Protein AF-I3T439-F1 (afdb_monomer_lite)

Sequence (120 aa):
MKSLESKGIVMKPRYSFRRKEIRPGEFQTVDLDFPNTTESYKLYSQRVIASDIKECVCRAPDTPYDEKAYSNIPMTPYELPDGQTIEIGADRFKIPDILFNPSLVQVCILSSCSSDLKYL

Organism: Lotus japonicus (NCBI:txid34305)

pLDDT: mean 82.56, std 17.48, range [28.78, 95.06]

Foldseek 3Di:
DVVCVVVVHDQDQLVQWDWDDPDVVDTATGGDDDPPDDPVVVVVSSVVQVVVVLVPQADADPDQDDCVVQVPPAWDWDAGSRRDIDTHGSVSHLVVSCVVVVVVVCVVVVVVVVVPPVPD

Secondary structure (DSSP, 8-state):
-HHHHTTT-----GGGEEEEEEETTEEEEEE---TT--HHHHHHHHHHHHHHHHHHH----SSS--HHHHTTPPPEEEE-TTS-EEEE-THHHHHHHTTT-TTHHHHHHHTTTTTSSTT-

Radius of gyration: 17.04 Å; chains: 1; bounding box: 51×33×44 Å

InterPro domains:
  IPR004000 Actin family [PF00022] (2-106)
  IPR043129 ATPase, nucleotide binding domain [SSF53067] (41-109)

Structure (mmCIF, N/CA/C/O backbone):
data_AF-I3T439-F1
#
_entry.id   AF-I3T439-F1
#
loop_
_atom_site.group_PDB
_atom_site.id
_atom_site.type_symbol
_atom_site.label_atom_id
_atom_site.label_alt_id
_atom_site.label_comp_id
_atom_site.label_asym_id
_atom_site.label_entity_id
_atom_site.label_seq_id
_atom_site.pdbx_PDB_ins_code
_atom_site.Cartn_x
_atom_site.Cartn_y
_atom_site.Cartn_z
_atom_site.occupancy
_atom_site.B_iso_or_equiv
_atom_site.auth_seq_id
_atom_site.auth_comp_id
_atom_site.auth_asym_id
_atom_site.auth_atom_id
_atom_site.pdbx_PDB_model_num
ATOM 1 N N . MET A 1 1 ? 5.132 3.699 2.982 1.00 50.06 1 MET A N 1
ATOM 2 C CA . MET A 1 1 ? 3.934 4.169 3.713 1.00 50.06 1 MET A CA 1
ATOM 3 C C . MET A 1 1 ? 3.735 5.676 3.553 1.00 50.06 1 MET A C 1
ATOM 5 O O . MET A 1 1 ? 2.695 6.048 3.034 1.00 50.06 1 MET A O 1
ATOM 9 N N . LYS A 1 2 ? 4.754 6.520 3.797 1.00 52.62 2 LYS A N 1
ATOM 10 C CA . LYS A 1 2 ? 4.672 7.974 3.530 1.00 52.62 2 LYS A CA 1
ATOM 11 C C . LYS A 1 2 ? 4.344 8.381 2.074 1.00 52.62 2 LYS A C 1
ATOM 13 O O . LYS A 1 2 ? 3.794 9.450 1.879 1.00 52.62 2 LYS A O 1
ATOM 18 N N . SER A 1 3 ? 4.612 7.535 1.065 1.00 60.19 3 SER A N 1
ATOM 19 C CA . SER A 1 3 ? 4.179 7.770 -0.340 1.00 60.19 3 SER A CA 1
ATOM 20 C C . SER A 1 3 ? 2.645 7.793 -0.506 1.00 60.19 3 SER A C 1
ATOM 22 O O . SER A 1 3 ? 2.110 8.512 -1.347 1.00 60.19 3 SER A O 1
ATOM 24 N N . LEU A 1 4 ? 1.911 7.034 0.319 1.00 65.56 4 LEU A N 1
ATOM 25 C CA . LEU A 1 4 ? 0.444 7.089 0.342 1.00 65.56 4 LEU A CA 1
ATOM 26 C C . LEU A 1 4 ? -0.039 8.309 1.135 1.00 65.56 4 LEU A C 1
ATOM 28 O O . LEU A 1 4 ? -0.925 9.026 0.680 1.00 65.56 4 LEU A O 1
ATOM 32 N N . GLU A 1 5 ? 0.610 8.611 2.261 1.00 65.88 5 GLU A N 1
ATOM 33 C CA . GLU A 1 5 ? 0.305 9.801 3.068 1.00 65.88 5 GLU A CA 1
ATOM 34 C C . GLU A 1 5 ? 0.553 11.104 2.290 1.00 65.88 5 GLU A C 1
ATOM 36 O O . GLU A 1 5 ? -0.252 12.027 2.369 1.00 65.88 5 GLU A O 1
ATOM 41 N N . SER A 1 6 ? 1.596 11.169 1.452 1.00 65.88 6 SER A N 1
ATOM 42 C CA . SER A 1 6 ? 1.856 12.315 0.567 1.00 65.88 6 SER A CA 1
ATOM 43 C 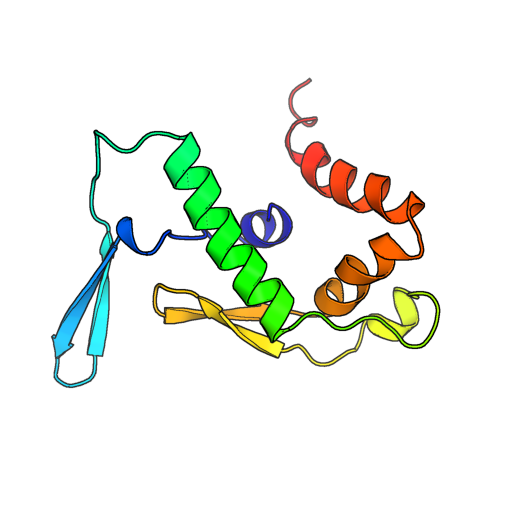C . SER A 1 6 ? 0.784 12.506 -0.508 1.00 65.88 6 SER A C 1
ATOM 45 O O . SER A 1 6 ? 0.660 13.594 -1.061 1.00 65.88 6 SER A O 1
ATOM 47 N N . LYS A 1 7 ? -0.004 11.463 -0.798 1.00 69.62 7 LYS A N 1
ATOM 48 C CA . LYS A 1 7 ? -1.192 11.523 -1.664 1.00 69.62 7 LYS A CA 1
ATOM 49 C C . LYS A 1 7 ? -2.474 11.836 -0.875 1.00 69.62 7 LYS A C 1
ATOM 51 O O . LYS A 1 7 ? -3.562 11.751 -1.433 1.00 69.62 7 LYS A O 1
ATOM 56 N N . GLY A 1 8 ? -2.361 12.168 0.415 1.00 76.31 8 GLY A N 1
ATOM 57 C CA . GLY A 1 8 ? -3.491 12.433 1.308 1.00 76.31 8 GLY A CA 1
ATOM 58 C C . GLY A 1 8 ? -4.262 11.179 1.729 1.00 76.31 8 GLY A C 1
ATOM 59 O O . GLY A 1 8 ? -5.357 11.294 2.273 1.00 76.31 8 GLY A O 1
ATOM 60 N N . ILE A 1 9 ? -3.719 9.982 1.480 1.00 82.31 9 ILE A N 1
ATOM 61 C CA . ILE A 1 9 ? -4.367 8.716 1.824 1.00 82.31 9 ILE A CA 1
ATOM 62 C C . ILE A 1 9 ? -3.975 8.340 3.253 1.00 82.31 9 ILE A C 1
ATOM 64 O O . ILE A 1 9 ? -2.807 8.071 3.542 1.00 82.31 9 ILE A O 1
ATOM 68 N N . VAL A 1 10 ? -4.964 8.283 4.143 1.00 82.94 10 VAL A N 1
ATOM 69 C CA . VAL A 1 10 ? -4.776 7.858 5.533 1.00 82.94 10 VAL A CA 1
ATOM 70 C C . VAL A 1 10 ? -5.059 6.365 5.637 1.00 82.94 10 VAL A C 1
ATOM 72 O O . VAL A 1 10 ? -6.189 5.927 5.448 1.00 82.94 10 VAL A O 1
ATOM 75 N N . MET A 1 11 ? -4.044 5.567 5.972 1.00 83.75 11 MET A N 1
ATOM 76 C CA . MET A 1 11 ? -4.254 4.142 6.233 1.00 83.75 11 MET A CA 1
ATOM 77 C C . MET A 1 11 ? -4.979 3.958 7.565 1.00 83.75 11 MET A C 1
ATOM 79 O O . MET A 1 11 ? -4.371 4.110 8.626 1.00 83.75 11 MET A O 1
ATOM 83 N N . LYS A 1 12 ? -6.265 3.607 7.500 1.00 89.75 12 LYS A N 1
ATOM 84 C CA . LYS A 1 12 ? -7.095 3.306 8.667 1.00 89.75 12 LYS A CA 1
ATOM 85 C C . LYS A 1 12 ? -6.951 1.829 9.064 1.00 89.75 12 LYS A C 1
ATOM 87 O O . LYS A 1 12 ? -7.339 0.951 8.288 1.00 89.75 12 LYS A O 1
ATOM 92 N N . PRO A 1 13 ? -6.383 1.508 10.243 1.00 92.56 13 PRO A N 1
ATOM 93 C CA . PRO A 1 13 ? -6.376 0.143 10.761 1.00 92.56 13 PRO A CA 1
ATOM 94 C C . PRO A 1 13 ? -7.792 -0.419 10.896 1.00 92.56 13 PRO A C 1
ATOM 96 O O . PRO A 1 13 ? -8.700 0.299 11.289 1.00 92.56 13 PRO A O 1
ATOM 99 N N . ARG A 1 14 ? -7.985 -1.723 10.661 1.00 92.00 14 ARG A N 1
ATOM 100 C CA . ARG A 1 14 ? -9.316 -2.364 10.744 1.00 92.00 14 ARG A CA 1
ATOM 101 C C . ARG A 1 14 ? -10.035 -2.140 12.072 1.00 92.00 14 ARG A C 1
ATOM 103 O O . ARG A 1 14 ? -11.256 -2.099 12.093 1.00 92.00 14 ARG A O 1
ATOM 110 N N . TYR A 1 15 ? -9.289 -2.024 13.169 1.00 92.44 15 TYR A N 1
ATOM 111 C CA . TYR A 1 15 ? -9.897 -1.758 14.464 1.00 92.44 15 TYR A CA 1
ATOM 112 C C . TYR A 1 15 ? -10.421 -0.321 14.560 1.00 92.44 15 TYR A C 1
ATOM 114 O O . TYR A 1 15 ? -11.392 -0.121 15.264 1.00 92.44 15 TYR A O 1
ATOM 122 N N . SER A 1 16 ? -9.846 0.662 13.850 1.00 92.94 16 SER A N 1
ATOM 123 C CA . SER A 1 16 ? -10.129 2.095 14.037 1.00 92.94 16 SER A CA 1
ATOM 124 C C . SER A 1 16 ? -11.467 2.564 13.454 1.00 92.94 16 SER A C 1
ATOM 126 O O . SER A 1 16 ? -11.790 3.746 13.538 1.00 92.94 16 SER A O 1
ATOM 128 N N . PHE A 1 17 ? -12.232 1.678 12.821 1.00 93.56 17 PHE A N 1
ATOM 129 C CA . PHE A 1 17 ? -13.516 2.004 12.214 1.00 93.56 17 PHE A CA 1
ATOM 130 C C . PHE A 1 17 ? -14.428 0.779 12.159 1.00 93.56 17 PHE A C 1
ATOM 132 O O . PHE A 1 17 ? -14.001 -0.364 12.313 1.00 93.56 17 PHE A O 1
ATOM 139 N N . ARG A 1 18 ? -15.707 1.017 11.878 1.00 92.88 18 ARG A N 1
ATOM 140 C CA . ARG A 1 18 ? -16.665 -0.027 11.501 1.00 92.88 18 ARG A CA 1
ATOM 141 C C . ARG A 1 18 ? -17.422 0.375 10.248 1.00 92.88 18 ARG A C 1
ATOM 143 O O . ARG A 1 18 ? -17.750 1.546 10.070 1.00 92.88 18 ARG A O 1
ATOM 150 N N . ARG A 1 19 ? -17.764 -0.604 9.413 1.00 90.44 19 ARG A N 1
ATOM 151 C CA . ARG A 1 19 ? -18.708 -0.401 8.311 1.00 90.44 19 ARG A CA 1
ATOM 152 C C . ARG A 1 19 ? -20.122 -0.585 8.844 1.00 90.44 19 ARG A C 1
ATOM 154 O O . ARG A 1 19 ? -20.464 -1.654 9.342 1.00 90.44 19 ARG A O 1
ATOM 161 N N . LYS A 1 20 ? -20.926 0.472 8.777 1.00 91.81 20 LYS A N 1
ATOM 162 C CA . LYS A 1 20 ? -22.342 0.458 9.143 1.00 91.81 20 LYS A CA 1
ATOM 163 C C . LYS A 1 20 ? -23.172 0.560 7.872 1.00 91.81 20 LYS A C 1
ATOM 165 O O . LYS A 1 20 ? -22.996 1.499 7.099 1.00 91.81 20 LYS A O 1
ATOM 170 N N . GLU A 1 21 ? -24.067 -0.394 7.666 1.00 92.88 21 GLU A N 1
ATOM 171 C CA . GLU A 1 21 ? -25.049 -0.321 6.588 1.00 92.88 21 GLU A CA 1
ATOM 172 C C . GLU A 1 21 ? -26.058 0.793 6.900 1.00 92.88 21 GLU A C 1
ATOM 174 O O . GLU A 1 21 ? -26.660 0.817 7.977 1.00 92.88 21 GLU A O 1
ATOM 179 N N . ILE A 1 22 ? -26.187 1.757 5.988 1.00 93.00 22 ILE A N 1
ATOM 180 C CA . ILE A 1 22 ? -27.177 2.841 6.087 1.00 93.00 22 ILE A CA 1
ATOM 181 C C . ILE A 1 22 ? -28.416 2.477 5.272 1.00 93.00 22 ILE A C 1
ATOM 183 O O . ILE A 1 22 ? -29.541 2.750 5.690 1.00 93.00 22 ILE A O 1
ATOM 187 N N . ARG A 1 23 ? -28.204 1.852 4.111 1.00 93.06 23 ARG A N 1
ATOM 188 C CA . ARG A 1 23 ? -29.241 1.356 3.203 1.00 93.06 23 ARG A CA 1
ATOM 189 C C . ARG A 1 23 ? -28.815 -0.005 2.660 1.00 93.06 23 ARG A C 1
ATOM 191 O O . ARG A 1 23 ? -27.613 -0.255 2.651 1.00 93.06 23 ARG A O 1
ATOM 198 N N . PRO A 1 24 ? -29.747 -0.836 2.164 1.00 92.38 24 PRO A N 1
ATOM 199 C CA . PRO A 1 24 ? -29.409 -2.108 1.532 1.00 92.38 24 PRO A CA 1
ATOM 200 C C . PRO A 1 24 ? -28.289 -1.948 0.493 1.00 92.38 24 PRO A C 1
ATOM 202 O O . PRO A 1 24 ? -28.489 -1.311 -0.541 1.00 92.38 24 PRO A O 1
ATOM 205 N N . GLY A 1 25 ? -27.102 -2.482 0.793 1.00 85.94 25 GLY A N 1
ATOM 206 C CA . GLY A 1 25 ? -25.915 -2.405 -0.072 1.00 85.94 25 GLY A CA 1
ATOM 207 C C . GLY A 1 25 ? -25.083 -1.111 0.006 1.00 85.94 25 GLY A C 1
ATOM 208 O O . GLY A 1 25 ? -24.024 -1.045 -0.617 1.00 85.94 25 GLY A O 1
ATOM 209 N N . GLU A 1 26 ? -25.495 -0.105 0.785 1.00 88.62 26 GLU A N 1
ATOM 210 C CA . GLU A 1 26 ? -24.756 1.147 1.007 1.00 88.62 26 GLU A CA 1
ATOM 211 C C . GLU A 1 26 ? -24.146 1.164 2.420 1.00 88.62 26 GLU A C 1
ATOM 213 O O . GLU A 1 26 ? -24.844 1.289 3.434 1.00 88.62 26 GLU A O 1
ATOM 218 N N . PHE A 1 27 ? -22.818 1.053 2.486 1.00 88.00 27 PHE A N 1
ATOM 219 C CA . PHE A 1 27 ? -22.059 1.007 3.736 1.00 88.00 27 PHE A CA 1
ATOM 220 C C . PHE A 1 27 ? -21.285 2.302 3.956 1.00 88.00 27 PHE A C 1
ATOM 222 O O . PHE A 1 27 ? -20.546 2.741 3.079 1.00 88.00 27 PHE A O 1
ATOM 229 N N . GLN A 1 28 ? -21.375 2.852 5.163 1.00 91.19 28 GLN A N 1
ATOM 230 C CA . GLN A 1 28 ? -20.559 3.978 5.598 1.00 91.19 28 GLN A CA 1
ATOM 231 C C . GLN A 1 28 ? -19.519 3.533 6.621 1.00 91.19 28 GLN A C 1
ATOM 233 O O . GLN A 1 28 ? -19.818 2.797 7.566 1.00 91.19 28 GLN A O 1
ATOM 238 N N . THR A 1 29 ? -18.300 4.028 6.447 1.00 91.62 29 THR A N 1
ATOM 239 C CA . THR A 1 29 ? -17.220 3.889 7.420 1.00 91.62 29 THR A CA 1
ATOM 240 C C . THR A 1 29 ? -17.426 4.888 8.554 1.00 91.62 29 THR A C 1
ATOM 242 O O . THR A 1 29 ? -17.445 6.096 8.335 1.00 91.62 29 THR A O 1
ATOM 245 N N . VAL A 1 30 ? -17.602 4.373 9.769 1.00 93.38 30 VAL A N 1
ATOM 246 C CA . VAL A 1 30 ? -17.741 5.157 10.999 1.00 93.38 30 VAL A CA 1
ATOM 247 C C . VAL A 1 30 ? -16.474 4.972 11.816 1.00 93.38 30 VAL A C 1
ATOM 249 O O . VAL A 1 30 ? -16.181 3.850 12.237 1.00 93.38 30 VAL A O 1
ATOM 252 N N . ASP A 1 31 ? -15.739 6.060 12.032 1.00 92.44 31 ASP A N 1
ATOM 253 C CA . ASP A 1 31 ? -14.532 6.051 12.856 1.00 92.44 31 ASP A CA 1
ATOM 254 C C . ASP A 1 31 ? -14.881 5.750 14.321 1.00 92.44 31 ASP A C 1
ATOM 256 O O . ASP A 1 31 ? -15.929 6.146 14.839 1.00 92.44 31 ASP A O 1
ATOM 260 N N . LEU A 1 32 ? -14.006 4.991 14.971 1.00 91.69 32 LEU A N 1
ATOM 261 C CA . LEU A 1 32 ? -14.157 4.530 16.343 1.00 91.69 32 LEU A CA 1
ATOM 262 C C . LEU A 1 32 ? -12.950 4.993 17.162 1.00 91.69 32 LEU A C 1
ATOM 264 O O . LEU A 1 32 ? -11.812 4.927 16.694 1.00 91.69 32 LEU A O 1
ATOM 268 N N . ASP A 1 33 ? -13.207 5.441 18.388 1.00 88.75 33 ASP A N 1
ATOM 269 C CA . ASP A 1 33 ? -12.154 5.833 19.321 1.00 88.75 33 ASP A CA 1
ATOM 270 C C . ASP A 1 33 ? -11.682 4.635 20.158 1.00 88.75 33 ASP A C 1
ATOM 272 O O . ASP A 1 33 ? -12.486 3.808 20.599 1.00 88.75 33 ASP A O 1
ATOM 276 N N . PHE A 1 34 ? -10.371 4.552 20.386 1.00 84.75 34 PHE A N 1
ATOM 277 C CA . PHE A 1 34 ? -9.735 3.491 21.168 1.00 84.75 34 PHE A CA 1
ATOM 278 C C . PHE A 1 34 ? -8.626 4.057 22.053 1.00 84.75 34 PHE A C 1
ATOM 280 O O . PHE A 1 34 ? -7.440 3.861 21.759 1.00 84.75 34 PHE A O 1
ATOM 287 N N . PRO A 1 35 ? -8.989 4.698 23.174 1.00 85.81 35 PRO A N 1
ATOM 288 C CA . PRO A 1 35 ? -8.037 5.412 24.025 1.00 85.81 35 PRO A CA 1
ATOM 289 C C . PRO A 1 35 ? -6.961 4.506 24.645 1.00 85.81 35 PRO A C 1
ATOM 291 O O . PRO A 1 35 ? -5.889 4.980 25.001 1.00 85.81 35 PRO A O 1
ATOM 294 N N . ASN A 1 36 ? -7.212 3.195 24.738 1.00 90.31 36 ASN A N 1
ATOM 295 C CA . ASN A 1 36 ? -6.288 2.220 25.329 1.00 90.31 36 ASN A CA 1
ATOM 296 C C . ASN A 1 36 ? -5.417 1.483 24.295 1.00 90.31 36 ASN A C 1
ATOM 298 O O . ASN A 1 36 ? -4.777 0.485 24.627 1.00 90.31 36 ASN A O 1
ATOM 302 N N . THR A 1 37 ? -5.405 1.927 23.035 1.00 91.62 37 THR A N 1
ATOM 303 C CA . THR A 1 37 ? -4.551 1.317 22.010 1.00 91.62 37 THR A CA 1
ATOM 304 C C . THR A 1 37 ? -3.132 1.851 22.113 1.00 91.62 37 THR A C 1
ATOM 306 O O . THR A 1 37 ? -2.903 3.055 22.039 1.00 91.62 37 THR A O 1
ATOM 309 N N . THR A 1 38 ? -2.157 0.954 22.233 1.00 94.69 38 THR A N 1
ATOM 310 C CA . THR A 1 38 ? -0.744 1.333 22.223 1.00 94.69 38 THR A CA 1
ATOM 311 C C . THR A 1 38 ? -0.274 1.699 20.813 1.00 94.69 38 THR A C 1
ATOM 313 O O . THR A 1 38 ? -0.720 1.126 19.814 1.00 94.69 38 THR A O 1
ATOM 316 N N . GLU A 1 39 ? 0.706 2.602 20.717 1.00 90.75 39 GLU A N 1
ATOM 317 C CA . GLU A 1 39 ? 1.291 2.992 19.425 1.00 90.75 39 GLU A CA 1
ATOM 318 C C . GLU A 1 39 ? 1.942 1.798 18.702 1.00 90.75 39 GLU A C 1
ATOM 320 O O . GLU A 1 39 ? 1.862 1.676 17.482 1.00 90.75 39 GLU A O 1
ATOM 325 N N . SER A 1 40 ? 2.520 0.850 19.448 1.00 93.94 40 SER A N 1
ATOM 326 C CA . SER A 1 40 ? 3.102 -0.369 18.874 1.00 93.94 40 SER A CA 1
ATOM 327 C C . SER A 1 40 ? 2.071 -1.221 18.128 1.00 93.94 40 SER A C 1
ATOM 329 O O . SER A 1 40 ? 2.362 -1.725 17.042 1.00 93.94 40 SER A O 1
ATOM 331 N N . TYR A 1 41 ? 0.855 -1.349 18.665 1.00 94.62 41 TYR A N 1
ATOM 332 C CA . TYR A 1 41 ? -0.223 -2.097 18.022 1.00 94.62 41 TYR A CA 1
ATOM 333 C C . TYR A 1 41 ? -0.782 -1.368 16.794 1.00 94.62 41 TYR A C 1
ATOM 335 O O . TYR A 1 41 ? -1.079 -1.996 15.771 1.00 94.62 41 TYR A O 1
ATOM 343 N N . LYS A 1 42 ? -0.858 -0.034 16.858 1.00 90.75 42 LYS A N 1
ATOM 344 C CA . LYS A 1 42 ? -1.224 0.810 15.715 1.00 90.75 42 LYS A CA 1
ATOM 345 C C . LYS A 1 42 ? -0.243 0.641 14.556 1.00 90.75 42 LYS A C 1
ATOM 347 O O . LYS A 1 42 ? -0.666 0.321 13.444 1.00 90.75 42 LYS A O 1
ATOM 352 N N . LEU A 1 43 ? 1.058 0.758 14.827 1.00 90.88 43 LEU A N 1
ATOM 353 C CA . LEU A 1 43 ? 2.114 0.561 13.831 1.00 90.88 43 LEU A CA 1
ATOM 354 C C . LEU A 1 43 ? 2.106 -0.860 13.258 1.00 90.88 43 LEU A C 1
ATOM 356 O O . LEU A 1 43 ? 2.252 -1.037 12.049 1.00 90.88 43 LEU A O 1
ATOM 360 N N . TYR A 1 44 ? 1.913 -1.877 14.103 1.00 94.19 44 TYR A N 1
ATOM 361 C CA . TYR A 1 44 ? 1.755 -3.259 13.649 1.00 94.19 44 TYR A CA 1
ATOM 362 C C . TYR A 1 44 ? 0.587 -3.390 12.665 1.00 94.19 44 TYR A C 1
ATOM 364 O O . TYR A 1 44 ? 0.763 -3.903 11.562 1.00 94.19 44 TYR A O 1
ATOM 372 N N . SER A 1 45 ? -0.581 -2.851 13.014 1.00 93.81 45 SER A N 1
ATOM 373 C CA . SER A 1 45 ? -1.778 -2.944 12.175 1.00 93.81 45 SER A CA 1
ATOM 374 C C . SER A 1 45 ? -1.618 -2.214 10.839 1.00 93.81 45 SER A C 1
ATOM 376 O O . SER A 1 45 ? -2.049 -2.720 9.806 1.00 93.81 45 SER A O 1
ATOM 378 N N . GLN A 1 46 ? -0.944 -1.061 10.821 1.00 91.12 46 GLN A N 1
ATOM 379 C CA . GLN A 1 46 ? -0.600 -0.369 9.573 1.00 91.12 46 GLN A CA 1
ATOM 380 C C . GLN A 1 46 ? 0.363 -1.193 8.705 1.00 91.12 46 GLN A C 1
ATOM 382 O O . GLN A 1 46 ? 0.186 -1.281 7.490 1.00 91.12 46 GLN A O 1
ATOM 387 N N . ARG A 1 47 ? 1.361 -1.850 9.314 1.00 91.88 47 ARG A N 1
ATOM 388 C CA . ARG A 1 47 ? 2.296 -2.737 8.599 1.00 91.88 47 ARG A CA 1
ATOM 389 C C . ARG A 1 47 ? 1.612 -3.957 8.001 1.00 91.88 47 ARG A C 1
ATOM 391 O O . ARG A 1 47 ? 2.018 -4.371 6.918 1.00 91.88 47 ARG A O 1
ATOM 398 N N . VAL A 1 48 ? 0.591 -4.505 8.660 1.00 95.06 48 VAL A N 1
ATOM 399 C CA . VAL A 1 48 ? -0.223 -5.590 8.093 1.00 95.06 48 VAL A CA 1
ATOM 400 C C . VAL A 1 48 ? -0.865 -5.130 6.784 1.00 95.06 48 VAL A C 1
ATOM 402 O O . VAL A 1 48 ? -0.704 -5.803 5.773 1.00 95.06 48 VAL A O 1
ATOM 405 N N . ILE A 1 49 ? -1.479 -3.942 6.758 1.00 92.88 49 ILE A N 1
ATOM 406 C CA . ILE A 1 49 ? -2.096 -3.401 5.534 1.00 92.88 49 ILE A CA 1
ATOM 407 C C . ILE A 1 49 ? -1.043 -3.152 4.447 1.00 92.88 49 ILE A C 1
ATOM 409 O O . ILE A 1 49 ? -1.239 -3.517 3.295 1.00 92.88 49 ILE A O 1
ATOM 413 N N . ALA A 1 50 ? 0.101 -2.554 4.787 1.00 91.25 50 ALA A N 1
ATOM 414 C CA . ALA A 1 50 ? 1.154 -2.340 3.794 1.00 91.25 50 ALA A CA 1
ATOM 415 C C . ALA A 1 50 ? 1.771 -3.648 3.270 1.00 91.25 50 ALA A C 1
ATOM 417 O O . ALA A 1 50 ? 2.219 -3.684 2.124 1.00 91.25 50 ALA A O 1
ATOM 418 N N . SER A 1 51 ? 1.809 -4.705 4.088 1.00 92.81 51 SER A N 1
ATOM 419 C CA . SER A 1 51 ? 2.286 -6.028 3.665 1.00 92.81 51 SER A CA 1
ATOM 420 C C . SER A 1 51 ? 1.316 -6.670 2.680 1.00 92.81 51 SER A C 1
ATOM 422 O O . SER A 1 51 ? 1.768 -7.143 1.642 1.00 92.81 51 SER A O 1
ATOM 424 N N . ASP A 1 52 ? 0.016 -6.574 2.963 1.00 94.81 52 ASP A N 1
ATOM 425 C CA . ASP A 1 52 ? -1.067 -7.025 2.085 1.00 94.81 52 ASP A CA 1
ATOM 426 C C . ASP A 1 52 ? -0.998 -6.319 0.721 1.00 94.81 52 ASP A C 1
ATOM 428 O O . ASP A 1 52 ? -0.876 -6.968 -0.314 1.00 94.81 52 ASP A O 1
ATOM 432 N N . ILE A 1 53 ? -0.880 -4.982 0.710 1.00 92.12 53 ILE A N 1
ATOM 433 C CA . ILE A 1 53 ? -0.650 -4.207 -0.523 1.00 92.12 53 ILE A CA 1
ATOM 434 C C . ILE A 1 53 ? 0.561 -4.741 -1.289 1.00 92.12 53 ILE A C 1
ATOM 436 O O . ILE A 1 53 ? 0.472 -5.030 -2.482 1.00 92.12 53 ILE A O 1
ATOM 440 N N . LYS A 1 54 ? 1.707 -4.867 -0.610 1.00 90.56 54 LYS A N 1
ATOM 441 C CA . LYS A 1 54 ? 2.957 -5.333 -1.221 1.00 90.56 54 LYS A CA 1
ATOM 442 C C . LYS A 1 54 ? 2.774 -6.720 -1.849 1.00 90.56 54 LYS A C 1
ATOM 444 O O . LYS A 1 54 ? 3.246 -6.939 -2.957 1.00 90.56 54 LYS A O 1
ATOM 449 N N . GLU A 1 55 ? 2.089 -7.639 -1.182 1.00 94.12 55 GLU A N 1
ATOM 450 C CA . GLU A 1 55 ? 1.852 -8.998 -1.684 1.00 94.12 55 GLU A CA 1
ATOM 451 C C . GLU A 1 55 ? 0.868 -9.024 -2.862 1.00 94.12 55 GLU A C 1
ATOM 453 O O . GLU A 1 55 ? 1.111 -9.709 -3.861 1.00 94.12 55 GLU A O 1
ATOM 458 N N . CYS A 1 56 ? -0.184 -8.208 -2.815 1.00 94.12 56 CYS A N 1
ATOM 459 C CA . CYS A 1 56 ? -1.158 -8.115 -3.894 1.00 94.12 56 CYS A CA 1
ATOM 460 C C . CYS A 1 56 ? -0.565 -7.506 -5.172 1.00 94.12 56 CYS A C 1
ATOM 462 O O . CYS A 1 56 ? -0.713 -8.095 -6.249 1.00 94.12 56 CYS A O 1
ATOM 464 N N . VAL A 1 57 ? 0.114 -6.355 -5.073 1.00 93.25 57 VAL A N 1
ATOM 465 C CA . VAL A 1 57 ? 0.449 -5.540 -6.256 1.00 93.25 57 VAL A CA 1
ATOM 466 C C . VAL A 1 57 ? 1.926 -5.507 -6.638 1.00 93.25 57 VAL A C 1
ATOM 468 O O . VAL A 1 57 ? 2.223 -5.257 -7.806 1.00 93.25 57 VAL A O 1
ATOM 471 N N . CYS A 1 58 ? 2.867 -5.728 -5.713 1.00 93.38 58 CYS A N 1
ATOM 472 C CA . CYS A 1 58 ? 4.285 -5.573 -6.047 1.00 93.38 58 CYS A CA 1
ATOM 473 C C . CYS A 1 58 ? 4.810 -6.759 -6.853 1.00 93.38 58 CYS A C 1
ATOM 475 O O . CYS A 1 58 ? 4.491 -7.917 -6.575 1.00 93.38 58 CYS A O 1
ATOM 477 N N . ARG A 1 59 ? 5.656 -6.472 -7.843 1.00 93.44 59 ARG A N 1
ATOM 478 C CA . ARG A 1 59 ? 6.318 -7.475 -8.684 1.00 93.44 59 ARG A CA 1
ATOM 479 C C . ARG A 1 59 ? 7.759 -7.046 -8.922 1.00 93.44 59 ARG A C 1
ATOM 481 O O . ARG A 1 59 ? 8.006 -5.875 -9.190 1.00 93.44 59 ARG A O 1
ATOM 488 N N . ALA A 1 60 ? 8.698 -7.980 -8.793 1.00 92.94 60 ALA A N 1
ATOM 489 C CA . ALA A 1 60 ? 10.086 -7.710 -9.146 1.00 92.94 60 ALA A CA 1
ATOM 490 C C . ALA A 1 60 ? 10.180 -7.471 -10.664 1.00 92.94 60 ALA A C 1
ATOM 492 O O . ALA A 1 60 ? 9.524 -8.196 -11.415 1.00 92.94 60 ALA A O 1
ATOM 493 N N . PRO A 1 61 ? 10.928 -6.454 -11.114 1.00 90.94 61 PRO A N 1
ATOM 494 C CA . PRO A 1 61 ? 11.151 -6.244 -12.535 1.00 90.94 61 PRO A CA 1
ATOM 495 C C . PRO A 1 61 ? 12.108 -7.316 -13.090 1.00 90.94 61 PRO A C 1
ATOM 497 O O . PRO A 1 61 ? 13.043 -7.731 -12.410 1.00 90.94 61 PRO A O 1
ATOM 500 N N . ASP A 1 62 ? 11.891 -7.751 -14.335 1.00 89.75 62 ASP A N 1
ATOM 501 C CA . ASP A 1 62 ? 12.739 -8.767 -14.996 1.00 89.75 62 ASP A CA 1
ATOM 502 C C . ASP A 1 62 ? 14.121 -8.218 -15.406 1.00 89.75 62 ASP A C 1
ATOM 504 O O . ASP A 1 62 ? 15.066 -8.964 -15.663 1.00 89.75 62 ASP A O 1
ATOM 508 N N . THR A 1 63 ? 14.239 -6.893 -15.470 1.00 89.88 63 THR A N 1
ATOM 509 C CA . THR A 1 63 ? 15.469 -6.143 -15.743 1.00 89.88 63 THR A CA 1
ATOM 510 C C . THR A 1 63 ? 15.682 -5.110 -14.637 1.00 89.88 63 THR A C 1
ATOM 512 O O . THR A 1 63 ? 14.703 -4.744 -13.985 1.00 89.88 63 THR A O 1
ATOM 515 N N . PRO A 1 64 ? 16.905 -4.574 -14.446 1.00 88.75 64 PRO A N 1
ATOM 516 C CA . PRO A 1 64 ? 17.129 -3.487 -13.493 1.00 88.75 64 PRO A CA 1
ATOM 517 C C . PRO A 1 64 ? 16.097 -2.368 -13.667 1.00 88.75 64 PRO A C 1
ATOM 519 O O . PRO A 1 64 ? 15.804 -1.975 -14.802 1.00 88.75 64 PRO A O 1
ATOM 522 N N . TYR A 1 65 ? 15.522 -1.891 -12.560 1.00 89.56 65 TYR A N 1
ATOM 523 C CA . TYR A 1 65 ? 14.462 -0.888 -12.613 1.00 89.56 65 TYR A CA 1
ATOM 524 C C . TYR A 1 65 ? 14.933 0.394 -13.318 1.00 89.56 65 TYR A C 1
ATOM 526 O O . TYR A 1 65 ? 15.912 1.022 -12.910 1.00 89.56 65 TYR A O 1
ATOM 534 N N . ASP A 1 66 ? 14.189 0.811 -14.345 1.00 89.88 66 ASP A N 1
ATOM 535 C CA . ASP A 1 66 ? 14.367 2.092 -15.033 1.00 89.88 66 ASP A CA 1
ATOM 536 C C . ASP A 1 66 ? 13.095 2.936 -14.914 1.00 89.88 66 ASP A C 1
ATOM 538 O O . ASP A 1 66 ? 12.023 2.582 -15.404 1.00 89.88 66 ASP A O 1
ATOM 542 N N . GLU A 1 67 ? 13.216 4.098 -14.282 1.00 87.38 67 GLU A N 1
ATOM 543 C CA . GLU A 1 67 ? 12.089 4.991 -14.028 1.00 87.38 67 GLU A CA 1
ATOM 544 C C . GLU A 1 67 ? 11.416 5.470 -15.323 1.00 87.38 67 GLU A C 1
ATOM 546 O O . GLU A 1 67 ? 10.197 5.643 -15.352 1.00 87.38 67 GLU A O 1
ATOM 551 N N . LYS A 1 68 ? 12.174 5.619 -16.419 1.00 89.44 68 LYS A N 1
ATOM 552 C CA . LYS A 1 68 ? 11.609 6.018 -17.716 1.0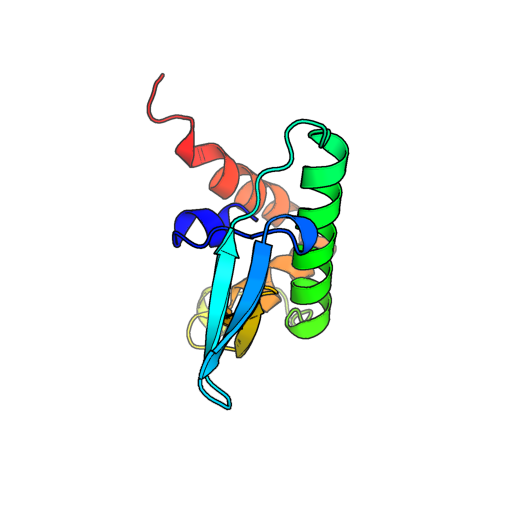0 89.44 68 LYS A CA 1
ATOM 553 C C . LYS A 1 68 ? 10.791 4.893 -18.336 1.00 89.44 68 LYS A C 1
ATOM 555 O O . LYS A 1 68 ? 9.647 5.141 -18.721 1.00 89.44 68 LYS A O 1
ATOM 560 N N . ALA A 1 69 ? 11.331 3.675 -18.387 1.00 89.12 69 ALA A N 1
ATOM 561 C CA . ALA A 1 69 ? 10.619 2.502 -18.892 1.00 89.12 69 ALA A CA 1
ATOM 562 C C . ALA A 1 69 ? 9.304 2.234 -18.139 1.00 89.12 69 ALA A C 1
ATOM 564 O O . ALA A 1 69 ? 8.298 1.892 -18.757 1.00 89.12 69 ALA A O 1
ATOM 565 N N . TYR A 1 70 ? 9.285 2.446 -16.819 1.00 87.94 70 TYR A N 1
ATOM 566 C CA . TYR A 1 70 ? 8.110 2.177 -15.984 1.00 87.94 70 TYR A CA 1
ATOM 567 C C . TYR A 1 70 ? 7.152 3.371 -15.824 1.00 87.94 70 TYR A C 1
ATOM 569 O O . TYR A 1 70 ? 6.063 3.200 -15.276 1.00 87.94 70 TYR A O 1
ATOM 577 N N . SER A 1 71 ? 7.498 4.559 -16.336 1.00 86.69 71 SER A N 1
ATOM 578 C CA . SER A 1 71 ? 6.699 5.789 -16.176 1.00 86.69 71 SER A CA 1
ATOM 579 C C . SER A 1 71 ? 5.258 5.692 -16.700 1.00 86.69 71 SER A C 1
ATOM 581 O O . SER A 1 71 ? 4.363 6.320 -16.138 1.00 86.69 71 SER A O 1
ATOM 583 N N . ASN A 1 72 ? 5.022 4.873 -17.729 1.00 88.00 72 ASN A N 1
ATOM 584 C CA . ASN A 1 72 ? 3.724 4.726 -18.400 1.00 88.00 72 ASN A CA 1
ATOM 585 C C . ASN A 1 72 ? 3.033 3.386 -18.105 1.00 88.00 72 ASN A C 1
ATOM 587 O O . ASN A 1 72 ? 2.115 2.992 -18.827 1.00 88.00 72 ASN A O 1
ATOM 591 N N . ILE A 1 73 ? 3.477 2.650 -17.079 1.00 89.38 73 ILE A N 1
ATOM 592 C CA . ILE A 1 73 ? 2.856 1.367 -16.754 1.00 89.38 73 ILE A CA 1
ATOM 593 C C . ILE A 1 73 ? 1.426 1.589 -16.227 1.00 89.38 73 ILE A C 1
ATOM 595 O O . ILE A 1 73 ? 1.217 2.485 -15.402 1.00 89.38 73 ILE A O 1
ATOM 599 N N . PRO A 1 74 ? 0.432 0.788 -16.659 1.00 91.88 74 PRO A N 1
ATOM 600 C CA . PRO A 1 74 ? -0.938 0.940 -16.1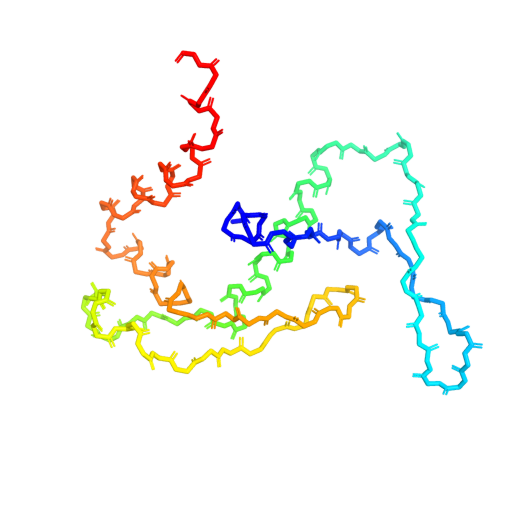82 1.00 91.88 74 PRO A CA 1
ATOM 601 C C . PRO A 1 74 ? -1.004 0.834 -14.662 1.00 91.88 74 PRO A C 1
ATOM 603 O O . PRO A 1 74 ? -0.362 -0.045 -14.081 1.00 91.88 74 PRO A O 1
ATOM 606 N N . MET A 1 75 ? -1.774 1.705 -14.013 1.00 92.44 75 MET A N 1
ATOM 607 C CA . MET A 1 75 ? -2.017 1.616 -12.572 1.00 92.44 75 MET A CA 1
ATOM 608 C C . MET A 1 75 ? -2.837 0.364 -12.238 1.00 92.44 75 MET A C 1
ATOM 610 O O . MET A 1 75 ? -3.530 -0.191 -13.090 1.00 92.44 75 MET A O 1
ATOM 614 N N . THR A 1 76 ? -2.687 -0.125 -11.011 1.00 92.75 76 THR A N 1
ATOM 615 C CA . THR A 1 76 ? -3.444 -1.269 -10.503 1.00 92.75 76 THR A CA 1
ATOM 616 C C . THR A 1 76 ? -4.262 -0.819 -9.298 1.00 92.75 76 THR A C 1
ATOM 618 O O . THR A 1 76 ? -3.661 -0.292 -8.352 1.00 92.75 76 THR A O 1
ATOM 621 N N . PRO A 1 77 ? -5.589 -1.040 -9.308 1.00 94.50 77 PRO A N 1
ATOM 622 C CA . PRO A 1 77 ? -6.437 -0.683 -8.186 1.00 94.50 77 PRO A CA 1
ATOM 623 C C . PRO A 1 77 ? -6.195 -1.628 -7.006 1.00 94.50 77 PRO A C 1
ATOM 625 O O . PRO A 1 77 ? -5.959 -2.825 -7.180 1.00 94.50 77 PRO A O 1
ATOM 628 N N . TYR A 1 78 ? -6.290 -1.087 -5.797 1.00 94.06 78 TYR A N 1
ATOM 629 C CA . TYR A 1 78 ? -6.262 -1.833 -4.544 1.00 94.06 78 TYR A CA 1
ATOM 630 C C . TYR A 1 78 ? -7.313 -1.275 -3.582 1.00 94.06 78 TYR A C 1
ATOM 632 O O . TYR A 1 78 ? -7.391 -0.062 -3.395 1.00 94.06 78 TYR A O 1
ATOM 640 N N . GLU A 1 79 ? -8.097 -2.145 -2.947 1.00 93.62 79 GLU A N 1
ATOM 641 C CA . GLU A 1 79 ? -9.108 -1.748 -1.963 1.00 93.62 79 GLU A CA 1
ATOM 642 C C . GLU A 1 79 ? -8.515 -1.733 -0.546 1.00 93.62 79 GLU A C 1
ATOM 644 O O . GLU A 1 79 ? -8.064 -2.749 -0.016 1.00 93.62 79 GLU A O 1
ATOM 649 N N . LEU A 1 80 ? -8.514 -0.560 0.084 1.00 92.94 80 LEU A N 1
ATOM 650 C CA . LEU A 1 80 ? -8.146 -0.391 1.483 1.00 92.94 80 LEU A CA 1
ATOM 651 C C . LEU A 1 80 ? -9.203 -1.008 2.414 1.00 92.94 80 LEU A C 1
ATOM 653 O O . LEU A 1 80 ? -10.353 -1.202 2.024 1.00 92.94 80 LEU A O 1
ATOM 657 N N . PRO A 1 81 ? -8.858 -1.287 3.685 1.00 92.62 81 PRO A N 1
ATOM 658 C CA . PRO A 1 81 ? -9.784 -1.941 4.609 1.00 92.62 81 PRO A CA 1
ATOM 659 C C . PRO A 1 81 ? -11.107 -1.199 4.843 1.00 92.62 81 PRO A C 1
ATOM 661 O O . PRO A 1 81 ? -12.097 -1.825 5.225 1.00 92.62 81 PRO A O 1
ATOM 664 N N . ASP A 1 82 ? -11.117 0.121 4.665 1.00 90.75 82 ASP A N 1
ATOM 665 C CA . ASP A 1 82 ? -12.286 0.991 4.800 1.00 90.75 82 ASP A CA 1
ATOM 666 C C . ASP A 1 82 ? -13.155 1.057 3.533 1.00 90.75 82 ASP A C 1
ATOM 668 O O . ASP A 1 82 ? -14.187 1.729 3.537 1.00 90.75 82 ASP A O 1
ATOM 672 N N . GLY A 1 83 ? -12.769 0.333 2.478 1.00 89.81 83 GLY A N 1
ATOM 673 C CA . GLY A 1 83 ? -13.439 0.291 1.181 1.00 89.81 83 GLY A CA 1
ATOM 674 C C . GLY A 1 83 ? -12.953 1.353 0.194 1.00 89.81 83 GLY A C 1
ATOM 675 O O . GLY A 1 83 ? -13.432 1.393 -0.939 1.00 89.81 83 GLY A O 1
ATOM 676 N N . GLN A 1 84 ? -12.011 2.223 0.577 1.00 90.12 84 GLN A N 1
ATOM 677 C CA . GLN A 1 84 ? -11.436 3.186 -0.358 1.00 90.12 84 GLN A CA 1
ATOM 678 C C . GLN A 1 84 ? -10.547 2.462 -1.376 1.00 90.12 84 GLN A C 1
ATOM 680 O O . GLN A 1 84 ? -9.607 1.763 -1.008 1.00 90.12 84 GLN A O 1
ATOM 685 N N . THR A 1 85 ? -10.785 2.675 -2.670 1.00 92.50 85 THR A N 1
ATOM 686 C CA . THR A 1 85 ? -9.886 2.172 -3.720 1.00 92.50 85 THR A CA 1
ATOM 687 C C . THR A 1 85 ? -8.760 3.169 -3.988 1.00 92.50 85 THR A C 1
ATOM 689 O O . THR A 1 85 ? -9.003 4.369 -4.129 1.00 92.50 85 THR A O 1
ATOM 692 N N . ILE A 1 86 ? -7.524 2.675 -4.056 1.00 91.38 86 ILE A N 1
ATOM 693 C CA . ILE A 1 86 ? -6.324 3.443 -4.396 1.00 91.38 86 ILE A CA 1
ATOM 694 C C . ILE A 1 86 ? -5.682 2.891 -5.667 1.00 91.38 86 ILE A C 1
ATOM 696 O O . ILE A 1 86 ? -5.693 1.687 -5.901 1.00 91.38 86 ILE A O 1
ATOM 700 N N . GLU A 1 87 ? -5.078 3.771 -6.461 1.00 91.44 87 GLU A N 1
ATOM 701 C CA . GLU A 1 87 ? -4.369 3.402 -7.688 1.00 91.44 87 GLU A CA 1
ATOM 702 C C . GLU A 1 87 ? -2.858 3.353 -7.448 1.00 91.44 87 GLU A C 1
ATOM 704 O O . GLU A 1 87 ? -2.238 4.337 -7.019 1.00 91.44 87 GLU A O 1
ATOM 709 N N . ILE A 1 88 ? -2.247 2.200 -7.729 1.00 89.69 88 ILE A N 1
ATOM 710 C CA . ILE A 1 88 ? -0.817 1.969 -7.508 1.00 89.69 88 ILE A CA 1
ATOM 711 C C . ILE A 1 88 ? -0.097 1.847 -8.853 1.00 89.69 88 ILE A C 1
ATOM 713 O O . ILE A 1 88 ? -0.319 0.905 -9.614 1.00 89.69 88 ILE A O 1
ATOM 717 N N . GLY A 1 89 ? 0.780 2.811 -9.141 1.00 89.94 89 GLY A N 1
ATOM 718 C CA . GLY A 1 89 ? 1.580 2.883 -10.370 1.00 89.94 89 GLY A CA 1
ATOM 719 C C . GLY A 1 89 ? 2.924 2.150 -10.280 1.00 89.94 89 GLY A C 1
ATOM 720 O O . GLY A 1 89 ? 3.034 1.097 -9.653 1.00 89.94 89 GLY A O 1
ATOM 721 N N . ALA A 1 90 ? 3.959 2.735 -10.889 1.00 90.69 90 ALA A N 1
ATOM 722 C CA . ALA A 1 90 ? 5.304 2.159 -11.018 1.00 90.69 90 ALA A CA 1
ATOM 723 C C . ALA A 1 90 ? 6.006 1.814 -9.689 1.00 90.69 90 ALA A C 1
ATOM 725 O O . ALA A 1 90 ? 6.879 0.945 -9.668 1.00 90.69 90 ALA A O 1
ATOM 726 N N . ASP A 1 91 ? 5.591 2.422 -8.569 1.00 86.62 91 ASP A N 1
ATOM 727 C CA . ASP A 1 91 ? 6.116 2.122 -7.226 1.00 86.62 91 ASP A CA 1
ATOM 728 C C . ASP A 1 91 ? 6.072 0.620 -6.898 1.00 86.62 91 ASP A C 1
ATOM 730 O O . ASP A 1 91 ? 6.949 0.110 -6.200 1.00 86.62 91 ASP A O 1
ATOM 734 N N . ARG A 1 92 ? 5.100 -0.115 -7.453 1.00 91.44 92 ARG A N 1
ATOM 735 C CA . ARG A 1 92 ? 4.960 -1.564 -7.251 1.00 91.44 92 ARG A CA 1
ATOM 736 C C . ARG A 1 92 ? 6.109 -2.395 -7.846 1.00 91.44 92 ARG A C 1
ATOM 738 O O . ARG A 1 92 ? 6.277 -3.546 -7.458 1.00 91.44 92 ARG A O 1
ATOM 745 N N . PHE A 1 93 ? 6.905 -1.813 -8.744 1.00 92.62 93 PHE A N 1
ATOM 746 C CA . PHE A 1 93 ? 8.136 -2.406 -9.282 1.00 92.62 93 PHE A CA 1
ATOM 747 C C . PHE A 1 93 ? 9.390 -1.798 -8.648 1.00 92.62 93 PHE A C 1
ATOM 749 O O . PHE A 1 93 ? 10.350 -2.511 -8.371 1.00 92.62 93 PHE A O 1
ATOM 756 N N . LYS A 1 94 ? 9.354 -0.497 -8.328 1.00 89.00 94 LYS A N 1
ATOM 757 C CA . LYS A 1 94 ? 10.458 0.214 -7.663 1.00 89.00 94 LYS A CA 1
ATOM 758 C C . LYS A 1 94 ? 10.758 -0.335 -6.266 1.00 89.00 94 LYS A C 1
ATOM 760 O O . LYS A 1 94 ? 11.915 -0.488 -5.895 1.00 89.00 94 LYS A O 1
ATOM 765 N N . ILE A 1 95 ? 9.718 -0.626 -5.480 1.00 88.25 95 ILE A N 1
ATOM 766 C CA . ILE A 1 95 ? 9.849 -1.122 -4.100 1.00 88.25 95 ILE A CA 1
ATOM 767 C C . ILE A 1 95 ? 10.560 -2.488 -4.032 1.00 88.25 95 ILE A C 1
ATOM 769 O O . ILE A 1 95 ? 11.503 -2.604 -3.251 1.00 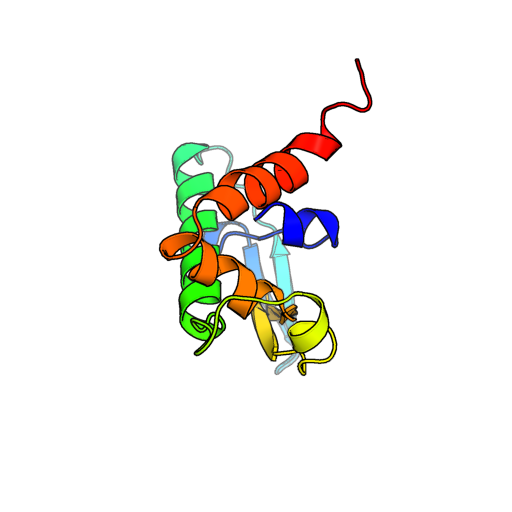88.25 95 ILE A O 1
ATOM 773 N N . PRO A 1 96 ? 10.158 -3.530 -4.788 1.00 91.12 96 PRO A N 1
ATOM 774 C CA . PRO A 1 96 ? 10.857 -4.816 -4.746 1.00 91.12 96 PRO A CA 1
ATOM 775 C C . PRO A 1 96 ? 12.272 -4.773 -5.346 1.00 91.12 96 PRO A C 1
ATOM 777 O O . PRO A 1 96 ? 13.114 -5.555 -4.911 1.00 91.12 96 PRO A O 1
ATOM 780 N N . ASP A 1 97 ? 12.570 -3.848 -6.269 1.00 91.06 97 ASP A N 1
ATOM 781 C CA . ASP A 1 97 ? 13.917 -3.690 -6.851 1.00 91.06 97 ASP A CA 1
ATOM 782 C C . ASP A 1 97 ? 14.983 -3.312 -5.809 1.00 91.06 97 ASP A C 1
ATOM 784 O O . ASP A 1 97 ? 16.156 -3.635 -5.969 1.00 91.06 97 ASP A O 1
ATOM 788 N N . ILE A 1 98 ? 14.580 -2.726 -4.675 1.00 88.69 98 ILE A 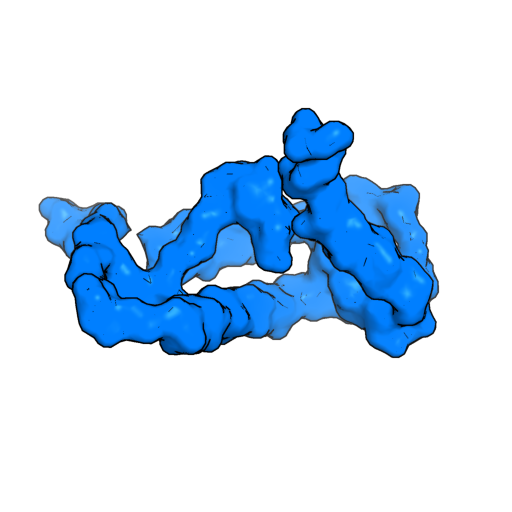N 1
ATOM 789 C CA . ILE A 1 98 ? 15.466 -2.404 -3.543 1.00 88.69 98 ILE A CA 1
ATOM 790 C C . ILE A 1 98 ? 16.263 -3.629 -3.059 1.00 88.69 98 ILE A C 1
ATOM 792 O O . ILE A 1 98 ? 17.388 -3.480 -2.582 1.00 88.69 98 ILE A O 1
ATOM 796 N N . LEU A 1 99 ? 15.704 -4.838 -3.188 1.00 88.50 99 LEU A N 1
ATOM 797 C CA . LEU A 1 99 ? 16.379 -6.085 -2.810 1.00 88.50 99 LEU A CA 1
ATOM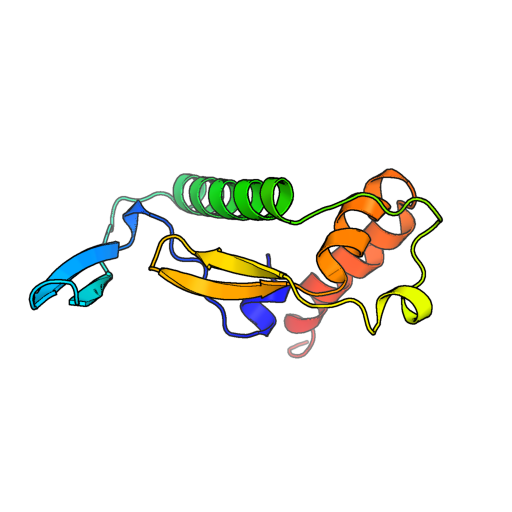 798 C C . LEU A 1 99 ? 17.590 -6.404 -3.702 1.00 88.50 99 LEU A C 1
ATOM 800 O O . LEU A 1 99 ? 18.497 -7.105 -3.259 1.00 88.50 99 LEU A O 1
ATOM 804 N N . PHE A 1 100 ? 17.611 -5.883 -4.930 1.00 89.94 100 PHE A N 1
ATOM 805 C CA . PHE A 1 100 ? 18.667 -6.095 -5.923 1.00 89.94 100 PHE A CA 1
ATOM 806 C C . PHE A 1 100 ? 19.534 -4.847 -6.122 1.00 89.94 100 PHE A C 1
ATOM 808 O O . PHE A 1 100 ? 20.708 -4.958 -6.473 1.00 89.94 100 PHE A O 1
ATOM 815 N N . ASN A 1 101 ? 18.978 -3.666 -5.845 1.00 86.81 101 ASN A N 1
ATOM 816 C CA . ASN A 1 101 ? 19.645 -2.380 -5.957 1.00 86.81 101 ASN A CA 1
ATOM 817 C C . ASN A 1 101 ? 19.546 -1.577 -4.641 1.00 86.81 101 ASN A C 1
ATOM 819 O O . ASN A 1 101 ? 18.692 -0.693 -4.490 1.00 86.81 101 ASN A O 1
ATOM 823 N N . PRO A 1 102 ? 20.431 -1.844 -3.663 1.00 83.44 102 PRO A N 1
ATOM 824 C CA . PRO A 1 102 ? 20.331 -1.265 -2.326 1.00 83.44 102 PRO A CA 1
ATOM 825 C C . PRO A 1 102 ? 20.566 0.252 -2.287 1.00 83.44 102 PRO A C 1
ATOM 827 O O . PRO A 1 102 ? 20.169 0.895 -1.317 1.00 83.44 102 PRO A O 1
ATOM 830 N N . SER A 1 103 ? 21.136 0.878 -3.327 1.00 82.69 103 SER A N 1
ATOM 831 C CA . SER A 1 103 ? 21.232 2.347 -3.374 1.00 82.69 103 SER A CA 1
ATOM 832 C C . SER A 1 103 ? 19.857 3.022 -3.441 1.00 82.69 103 SER A C 1
ATOM 834 O O . SER A 1 103 ? 19.707 4.171 -3.024 1.00 82.69 103 SER A O 1
ATOM 836 N N . LEU A 1 104 ? 18.823 2.302 -3.893 1.00 74.31 104 LEU A N 1
ATOM 837 C CA . LEU A 1 104 ? 17.442 2.788 -3.885 1.00 74.31 104 LEU A CA 1
ATOM 838 C C . LEU A 1 104 ? 16.867 2.934 -2.468 1.00 74.31 104 LEU A C 1
ATOM 840 O O . LEU A 1 104 ? 15.911 3.693 -2.284 1.00 74.31 104 LEU A O 1
ATOM 844 N N . VAL A 1 105 ? 17.460 2.280 -1.458 1.00 72.38 105 VAL A N 1
ATOM 845 C CA . VAL A 1 105 ? 17.074 2.446 -0.047 1.00 72.38 105 VAL A CA 1
ATOM 846 C C . VAL A 1 105 ? 17.182 3.913 0.360 1.00 72.38 105 VAL A C 1
ATOM 848 O O . VAL A 1 105 ? 16.253 4.455 0.953 1.00 72.38 105 VAL A O 1
ATOM 851 N N . GLN A 1 106 ? 18.277 4.586 -0.006 1.00 60.34 106 GLN A N 1
ATOM 852 C CA . GLN A 1 106 ? 18.485 5.995 0.326 1.00 60.34 106 GLN A CA 1
ATOM 853 C C . GLN A 1 106 ? 17.441 6.887 -0.345 1.00 60.34 106 GLN A C 1
ATOM 855 O O . GLN A 1 106 ? 16.891 7.761 0.309 1.00 60.34 106 GLN A O 1
ATOM 860 N N . VAL A 1 107 ? 17.087 6.628 -1.605 1.00 60.06 107 VAL A N 1
ATOM 861 C CA . VAL A 1 107 ? 16.055 7.398 -2.318 1.00 60.06 107 VAL A CA 1
ATOM 862 C C . VAL A 1 107 ? 14.682 7.220 -1.664 1.00 60.06 107 VAL A C 1
ATOM 864 O O . VAL A 1 107 ? 13.976 8.203 -1.455 1.00 60.06 107 VAL A O 1
ATOM 867 N N . CYS A 1 108 ? 14.327 5.995 -1.271 1.00 56.53 108 CYS A N 1
ATOM 868 C CA . CYS A 1 108 ? 13.042 5.703 -0.633 1.00 56.53 108 CYS A CA 1
ATOM 869 C C . CYS A 1 108 ? 12.955 6.227 0.808 1.00 56.53 108 CYS A C 1
ATOM 871 O O . CYS A 1 108 ? 11.886 6.669 1.233 1.00 56.53 108 CYS A O 1
ATOM 873 N N . ILE A 1 109 ? 14.061 6.200 1.562 1.00 53.81 109 ILE A N 1
ATOM 874 C CA . ILE A 1 109 ? 14.146 6.746 2.926 1.00 53.81 109 ILE A CA 1
ATOM 875 C C . ILE A 1 109 ? 14.206 8.283 2.898 1.00 53.81 109 ILE A C 1
ATOM 877 O O . ILE A 1 109 ? 13.539 8.938 3.692 1.00 53.81 109 ILE A O 1
ATOM 881 N N . LEU A 1 110 ? 14.941 8.893 1.964 1.00 43.16 110 LEU A N 1
ATOM 882 C CA . LEU A 1 110 ? 15.066 10.352 1.865 1.00 43.16 110 LEU A CA 1
ATOM 883 C C . LEU A 1 110 ? 13.804 11.009 1.300 1.00 43.16 110 LEU A C 1
ATOM 885 O O . LEU A 1 110 ? 13.392 12.048 1.812 1.00 43.16 110 LEU A O 1
ATOM 889 N N . SER A 1 111 ? 13.108 10.384 0.344 1.00 48.41 111 SER A N 1
ATOM 890 C CA . SER A 1 111 ? 11.783 10.855 -0.088 1.00 48.41 111 SER A CA 1
ATOM 891 C C . SER A 1 111 ? 10.733 10.756 1.026 1.00 48.41 111 SER A C 1
ATOM 893 O O . SER A 1 111 ? 9.720 11.446 0.981 1.00 48.41 111 SER A O 1
ATOM 895 N N . SER A 1 112 ? 10.972 9.920 2.043 1.00 42.53 112 SER A N 1
ATOM 896 C CA . SER A 1 112 ? 10.164 9.843 3.265 1.00 42.53 112 SER A CA 1
ATOM 897 C C . SER A 1 112 ? 10.702 10.707 4.424 1.00 42.53 112 SER A C 1
ATOM 899 O O . SER A 1 112 ? 10.020 10.855 5.438 1.00 42.53 112 SER A O 1
ATOM 901 N N . CYS A 1 113 ? 11.861 11.353 4.275 1.00 36.00 113 CYS A N 1
ATOM 902 C CA . CYS A 1 113 ? 12.435 12.276 5.264 1.00 36.00 113 CYS A CA 1
ATOM 903 C C . CYS A 1 113 ? 12.326 13.756 4.834 1.00 36.00 113 CYS A C 1
ATOM 905 O O . CYS A 1 113 ? 12.298 14.651 5.672 1.00 36.00 113 CYS A O 1
ATOM 907 N N . SER A 1 114 ? 12.197 14.035 3.531 1.00 34.91 114 SER A N 1
ATOM 908 C CA . SER A 1 114 ? 12.217 15.404 2.988 1.00 34.91 114 SER A CA 1
ATOM 909 C C . SER A 1 114 ? 11.011 16.279 3.371 1.00 34.91 114 SER A C 1
ATOM 911 O O . SER A 1 114 ? 11.068 17.491 3.156 1.00 34.91 114 SER A O 1
ATOM 913 N N . SER A 1 115 ? 9.937 15.717 3.934 1.00 40.06 115 SER A N 1
ATOM 914 C CA . SER A 1 115 ? 8.798 16.505 4.435 1.00 40.06 115 SER A CA 1
ATOM 915 C C . SER A 1 115 ? 9.079 17.187 5.778 1.00 40.06 115 SER A C 1
ATOM 917 O O . SER A 1 115 ? 8.414 18.167 6.093 1.00 40.06 115 SER A O 1
ATOM 919 N N . ASP A 1 116 ? 10.068 16.707 6.541 1.00 37.84 116 ASP A N 1
ATOM 920 C CA . ASP A 1 116 ? 10.371 17.196 7.894 1.00 37.84 116 ASP A CA 1
ATOM 921 C C . ASP A 1 116 ? 11.548 18.196 7.932 1.00 37.84 116 ASP A C 1
ATOM 923 O O . ASP A 1 116 ? 11.859 18.739 8.986 1.00 37.84 116 ASP A O 1
ATOM 927 N N . LEU A 1 117 ? 12.176 18.510 6.787 1.00 30.16 117 LEU A N 1
ATOM 928 C CA . LEU A 1 117 ? 13.293 19.471 6.703 1.00 30.16 117 LEU A CA 1
ATOM 929 C C . LEU A 1 117 ? 12.933 20.845 6.109 1.00 30.16 117 LEU A C 1
ATOM 931 O O . LEU A 1 117 ? 13.823 21.627 5.800 1.00 30.16 117 LEU A O 1
ATOM 935 N N . LYS A 1 118 ? 11.642 21.183 5.963 1.00 30.62 118 LYS A N 1
ATOM 936 C CA . LYS A 1 118 ? 11.224 22.568 5.643 1.00 30.62 118 LYS A CA 1
ATOM 937 C C . LYS A 1 118 ? 11.029 23.463 6.875 1.00 30.62 118 LYS A C 1
ATOM 939 O O . LYS A 1 118 ? 10.641 24.617 6.721 1.00 30.62 118 LYS A O 1
ATOM 944 N N . TYR A 1 119 ? 11.325 22.951 8.069 1.00 28.78 119 TYR A N 1
ATOM 945 C CA . TYR A 1 119 ? 11.293 23.701 9.327 1.00 28.78 119 TYR A CA 1
ATOM 946 C C . TYR A 1 119 ? 12.569 23.496 10.159 1.00 28.78 119 TYR A C 1
ATOM 948 O O . TYR A 1 119 ? 12.502 23.327 11.376 1.00 28.78 119 TYR A O 1
ATOM 956 N N . LEU A 1 120 ? 13.729 23.540 9.497 1.00 32.59 120 LEU A N 1
ATOM 957 C CA . LEU A 1 120 ? 14.972 24.011 10.110 1.00 32.59 120 LEU A CA 1
ATOM 958 C C . LEU A 1 120 ? 15.757 24.865 9.112 1.00 32.59 120 LEU A C 1
ATOM 960 O O . LEU A 1 120 ? 15.923 24.400 7.963 1.00 32.59 120 LEU A O 1
#